Protein AF-A0AAD9U378-F1 (afdb_monomer)

Structure (mmCIF, N/CA/C/O backbone):
data_AF-A0AAD9U378-F1
#
_entry.id   AF-A0AAD9U378-F1
#
loop_
_atom_site.group_PDB
_atom_site.id
_atom_site.type_symbol
_atom_site.label_atom_id
_atom_site.label_alt_id
_atom_site.label_comp_id
_atom_site.label_asym_id
_atom_site.label_entity_id
_atom_site.label_seq_id
_atom_site.pdbx_PDB_ins_code
_atom_site.Ca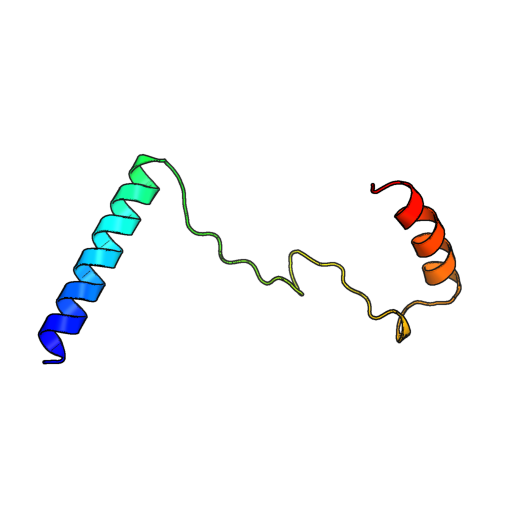rtn_x
_atom_site.Cartn_y
_atom_site.Cartn_z
_atom_site.occupancy
_atom_site.B_iso_or_equiv
_atom_site.auth_seq_id
_atom_site.auth_comp_id
_atom_site.auth_asym_id
_atom_site.auth_atom_id
_atom_site.pdbx_PDB_model_num
ATOM 1 N N . GLY A 1 1 ? 23.307 -12.024 -13.368 1.00 62.53 1 GLY A N 1
ATOM 2 C CA . GLY A 1 1 ? 22.060 -12.456 -12.710 1.00 62.53 1 GLY A CA 1
ATOM 3 C C . GLY A 1 1 ? 21.415 -11.333 -11.920 1.00 62.53 1 GLY A C 1
ATOM 4 O O . GLY A 1 1 ? 20.484 -10.726 -12.417 1.00 62.53 1 GLY A O 1
ATOM 5 N N . LEU A 1 2 ? 21.935 -11.014 -10.729 1.00 71.94 2 LEU A N 1
ATOM 6 C CA . LEU A 1 2 ? 21.306 -10.098 -9.755 1.00 71.94 2 LEU A CA 1
ATOM 7 C C . LEU A 1 2 ? 21.114 -8.635 -10.207 1.00 71.94 2 LEU A C 1
ATOM 9 O O . LEU A 1 2 ? 20.118 -8.022 -9.848 1.00 71.94 2 LEU A O 1
ATOM 13 N N . ARG A 1 3 ? 22.028 -8.069 -11.009 1.00 74.56 3 ARG A N 1
ATOM 14 C CA . ARG A 1 3 ? 21.899 -6.675 -11.488 1.00 74.56 3 ARG A CA 1
ATOM 15 C C . ARG A 1 3 ? 20.696 -6.480 -12.417 1.00 74.56 3 ARG A C 1
ATOM 17 O O . ARG A 1 3 ? 19.919 -5.564 -12.202 1.00 74.56 3 ARG A O 1
ATOM 24 N N . LEU A 1 4 ? 20.488 -7.414 -13.350 1.00 77.50 4 LEU A N 1
ATOM 25 C CA . LEU A 1 4 ? 19.330 -7.403 -14.253 1.00 77.50 4 LEU A CA 1
ATOM 26 C C . LEU A 1 4 ? 18.005 -7.504 -13.482 1.00 77.50 4 LEU A C 1
ATOM 28 O O . LEU A 1 4 ? 17.032 -6.860 -13.854 1.00 77.50 4 LEU A O 1
ATOM 32 N N . ALA A 1 5 ? 17.977 -8.265 -12.382 1.00 83.19 5 ALA A N 1
ATOM 33 C CA . ALA A 1 5 ? 16.802 -8.355 -11.516 1.00 83.19 5 ALA A CA 1
ATOM 34 C C . ALA A 1 5 ? 16.504 -7.028 -10.793 1.00 83.19 5 ALA A C 1
ATOM 36 O O . ALA A 1 5 ? 15.347 -6.640 -10.676 1.00 83.19 5 ALA A O 1
ATOM 37 N N . ASN A 1 6 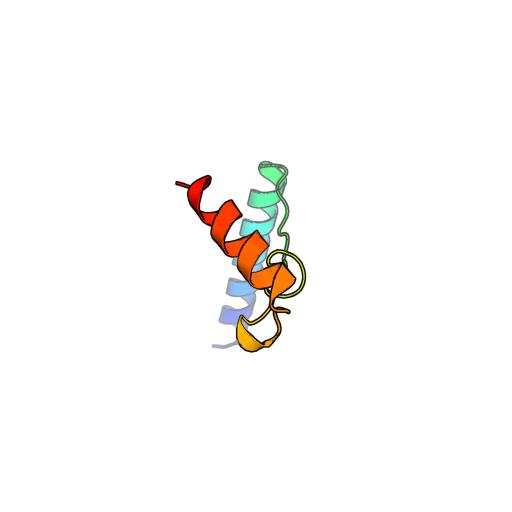? 17.531 -6.296 -10.355 1.00 90.44 6 ASN A N 1
ATOM 38 C CA . ASN A 1 6 ? 17.342 -4.979 -9.741 1.00 90.44 6 ASN A CA 1
ATOM 39 C C . ASN A 1 6 ? 16.839 -3.937 -10.748 1.00 90.44 6 ASN A C 1
ATOM 41 O O . ASN A 1 6 ? 15.934 -3.168 -10.425 1.00 90.44 6 ASN A O 1
ATOM 45 N N . ASP A 1 7 ? 17.381 -3.939 -11.965 1.00 91.50 7 ASP A N 1
ATOM 46 C CA . ASP A 1 7 ? 16.947 -3.027 -13.029 1.00 91.50 7 ASP A CA 1
ATOM 47 C C . ASP A 1 7 ? 15.482 -3.288 -13.422 1.00 91.50 7 ASP A C 1
ATOM 49 O O . ASP A 1 7 ? 14.707 -2.353 -13.644 1.00 91.50 7 ASP A O 1
ATOM 53 N N . GLU A 1 8 ? 15.073 -4.560 -13.430 1.00 92.44 8 GLU A N 1
ATOM 54 C CA . GLU A 1 8 ? 13.684 -4.978 -13.627 1.00 92.44 8 GLU A CA 1
ATOM 55 C C . GLU A 1 8 ? 12.760 -4.438 -12.526 1.00 92.44 8 GLU A C 1
ATOM 57 O O . GLU A 1 8 ? 11.731 -3.824 -12.819 1.00 92.44 8 GLU A O 1
ATOM 62 N N . ILE A 1 9 ? 13.158 -4.598 -11.260 1.00 93.00 9 ILE A N 1
ATOM 63 C CA . ILE A 1 9 ? 12.408 -4.100 -10.099 1.00 93.00 9 ILE A CA 1
ATOM 64 C C . ILE A 1 9 ? 12.245 -2.579 -10.174 1.00 93.00 9 ILE A C 1
ATOM 66 O O . ILE A 1 9 ? 11.152 -2.058 -9.947 1.00 93.00 9 ILE A O 1
ATOM 70 N N . VAL A 1 10 ? 13.308 -1.849 -10.521 1.00 93.88 10 VAL A N 1
ATOM 71 C CA . VAL A 1 10 ? 13.258 -0.387 -10.664 1.00 93.88 10 VAL A CA 1
ATOM 72 C C . VAL A 1 10 ? 12.311 0.017 -11.796 1.00 93.88 10 VAL A C 1
ATOM 74 O O . VAL A 1 10 ? 11.505 0.935 -11.625 1.00 93.88 10 VAL A O 1
ATOM 77 N N . ARG A 1 11 ? 12.353 -0.677 -12.942 1.00 95.56 11 ARG A N 1
ATOM 78 C CA . ARG A 1 11 ? 11.466 -0.384 -14.076 1.00 95.56 11 ARG A CA 1
ATOM 79 C C . ARG A 1 11 ? 9.994 -0.609 -13.732 1.00 95.56 11 ARG A C 1
ATOM 81 O O . ARG A 1 11 ? 9.165 0.243 -14.070 1.00 95.56 11 ARG A O 1
ATOM 88 N N . LEU A 1 12 ? 9.677 -1.711 -13.052 1.00 94.19 12 LEU A N 1
ATOM 89 C CA . LEU A 1 12 ? 8.317 -2.023 -12.604 1.00 94.19 12 LEU A CA 1
ATOM 90 C C . LEU A 1 12 ? 7.807 -0.956 -11.631 1.00 94.19 12 LEU A C 1
ATOM 92 O O . LEU A 1 12 ? 6.796 -0.314 -11.912 1.00 94.19 12 LEU A O 1
ATOM 96 N N . ARG A 1 13 ? 8.575 -0.644 -10.577 1.00 92.38 13 ARG A N 1
ATOM 97 C CA . ARG A 1 13 ? 8.205 0.392 -9.593 1.00 92.38 13 ARG A CA 1
ATOM 98 C C . ARG A 1 13 ? 7.946 1.753 -10.241 1.00 92.38 13 ARG A C 1
ATOM 100 O O . ARG A 1 13 ? 6.967 2.417 -9.909 1.00 92.38 13 ARG A O 1
ATOM 107 N N . ASN A 1 14 ? 8.792 2.160 -11.187 1.00 92.75 14 ASN A N 1
ATOM 108 C CA . ASN A 1 14 ? 8.627 3.428 -11.898 1.00 92.75 14 ASN A CA 1
ATOM 109 C C . ASN A 1 14 ? 7.364 3.453 -12.766 1.00 92.75 14 ASN A C 1
ATOM 111 O O . ASN A 1 14 ? 6.690 4.482 -12.855 1.00 92.75 14 ASN A O 1
ATOM 115 N N . THR A 1 15 ? 7.049 2.336 -13.417 1.00 94.38 15 THR A N 1
ATOM 116 C CA . THR A 1 15 ? 5.839 2.200 -14.236 1.00 94.38 15 THR A CA 1
ATOM 117 C C . THR A 1 15 ? 4.587 2.283 -13.366 1.00 94.38 15 THR A C 1
ATOM 119 O O . THR A 1 15 ? 3.677 3.059 -13.670 1.00 94.38 15 THR A O 1
ATOM 122 N N . ASP A 1 16 ? 4.577 1.568 -12.244 1.00 91.81 16 ASP A N 1
ATOM 123 C CA . ASP A 1 16 ? 3.453 1.542 -11.310 1.00 91.81 16 ASP A CA 1
ATOM 124 C C . ASP A 1 16 ? 3.202 2.913 -10.679 1.00 91.81 16 ASP A C 1
ATOM 126 O O . ASP A 1 16 ? 2.070 3.399 -10.684 1.00 91.81 16 ASP A O 1
ATOM 130 N N . MET A 1 17 ? 4.257 3.605 -10.230 1.00 90.62 17 MET A N 1
ATOM 131 C CA . MET A 1 17 ? 4.138 4.963 -9.686 1.00 90.62 17 MET A CA 1
ATOM 132 C C . MET A 1 17 ? 3.586 5.956 -10.715 1.00 90.62 17 MET A C 1
ATOM 134 O O . MET A 1 17 ? 2.686 6.735 -10.396 1.00 90.62 17 MET A O 1
ATOM 138 N N . LYS A 1 18 ? 4.064 5.916 -11.967 1.00 93.38 18 LYS A N 1
ATOM 139 C CA . LYS A 1 18 ? 3.538 6.777 -13.043 1.00 93.38 18 LYS A CA 1
ATOM 140 C C . LYS A 1 18 ? 2.062 6.501 -13.319 1.00 93.38 18 LYS A C 1
ATOM 142 O O . LYS A 1 18 ? 1.285 7.438 -13.505 1.00 93.38 18 LYS A O 1
ATOM 147 N N . ASN A 1 19 ? 1.663 5.231 -13.327 1.00 92.38 19 ASN A N 1
ATOM 148 C CA . ASN A 1 19 ? 0.267 4.845 -13.495 1.00 92.38 19 ASN A CA 1
ATOM 149 C C . ASN A 1 19 ? -0.596 5.349 -12.335 1.00 92.38 19 ASN A C 1
ATOM 151 O O . ASN A 1 19 ? -1.677 5.884 -12.573 1.00 92.38 19 ASN A O 1
ATOM 155 N N . LEU A 1 20 ? -0.131 5.226 -11.096 1.00 90.75 20 LEU A N 1
ATOM 156 C CA . LEU A 1 20 ? -0.874 5.658 -9.917 1.00 90.75 20 LEU A CA 1
ATOM 157 C C . LEU A 1 20 ? -1.108 7.178 -9.918 1.00 90.75 20 LEU A C 1
ATOM 159 O O . LEU A 1 20 ? -2.245 7.632 -9.761 1.00 90.75 20 LEU A O 1
ATOM 163 N N . LEU A 1 21 ? -0.060 7.950 -10.225 1.00 91.50 21 LEU A N 1
ATOM 164 C CA . LEU A 1 21 ? -0.131 9.408 -10.343 1.00 91.50 21 LEU A CA 1
ATOM 165 C C . LEU A 1 21 ? -1.034 9.863 -11.496 1.00 91.50 21 LEU A C 1
ATOM 167 O O . LEU A 1 21 ? -1.773 10.833 -11.335 1.00 91.50 21 LEU A O 1
ATOM 171 N N . ARG A 1 22 ? -1.055 9.143 -12.631 1.00 94.06 22 ARG A N 1
ATOM 172 C CA . ARG A 1 22 ? -1.982 9.432 -13.744 1.00 94.06 22 ARG A CA 1
ATOM 173 C C . ARG A 1 22 ? -3.445 9.378 -13.300 1.00 94.06 22 ARG A C 1
ATOM 175 O O . ARG A 1 22 ? -4.256 10.173 -13.763 1.00 94.06 22 ARG A O 1
ATOM 182 N N . HIS A 1 23 ? -3.774 8.471 -12.385 1.00 92.50 23 HIS A N 1
ATOM 183 C CA . HIS A 1 23 ? -5.120 8.348 -11.825 1.00 92.50 23 HIS A CA 1
ATOM 184 C C . HIS A 1 23 ? -5.325 9.189 -10.555 1.00 92.50 23 HIS A C 1
ATOM 186 O O . HIS A 1 23 ? -6.354 9.035 -9.903 1.00 92.50 23 HIS A O 1
ATOM 192 N N . LYS A 1 24 ? -4.365 10.056 -10.192 1.00 90.12 24 LYS A N 1
ATOM 193 C CA . LYS A 1 24 ? -4.363 10.851 -8.950 1.00 90.12 24 LYS A CA 1
ATOM 194 C C . LYS A 1 24 ? -4.545 9.996 -7.686 1.00 90.12 24 LYS A C 1
ATOM 196 O O . LYS A 1 24 ? -5.157 10.436 -6.718 1.00 90.12 24 LYS A O 1
ATOM 201 N N . LYS A 1 25 ? -4.040 8.761 -7.705 1.00 89.19 25 LYS A N 1
ATOM 202 C CA . LYS A 1 25 ? -4.061 7.838 -6.564 1.00 89.19 25 LYS A CA 1
ATOM 203 C C . LYS A 1 25 ? -2.698 7.838 -5.867 1.00 89.19 25 LYS A C 1
ATOM 205 O O . LYS A 1 25 ? -1.692 8.233 -6.456 1.00 89.19 25 LYS A O 1
ATOM 210 N N . LEU A 1 26 ? -2.672 7.375 -4.621 1.00 87.69 26 LEU A N 1
ATOM 211 C CA . LEU A 1 26 ? -1.467 7.152 -3.819 1.00 87.69 26 LEU A CA 1
ATOM 212 C C . LEU A 1 26 ? -1.598 5.817 -3.075 1.00 87.69 26 LEU A C 1
ATOM 214 O O . LEU A 1 26 ? -2.711 5.329 -2.877 1.00 87.69 26 LEU A O 1
ATOM 218 N N . TYR A 1 27 ? -0.468 5.225 -2.684 1.00 85.44 27 TYR A N 1
ATOM 219 C CA . TYR A 1 27 ? -0.470 4.065 -1.797 1.00 85.44 27 TYR A CA 1
ATOM 220 C C . TYR A 1 27 ? -0.634 4.546 -0.364 1.00 85.44 27 TYR A C 1
ATOM 222 O O . TYR A 1 27 ? 0.158 5.354 0.117 1.00 85.44 27 TYR A O 1
ATOM 230 N N . LEU A 1 28 ? -1.656 4.030 0.304 1.00 83.81 28 LEU A N 1
ATOM 231 C CA . LEU A 1 28 ? -1.865 4.209 1.727 1.00 83.81 28 LEU A CA 1
ATOM 232 C C . LEU A 1 28 ? -1.641 2.848 2.382 1.00 83.81 28 LEU A C 1
ATOM 234 O O . LEU A 1 28 ? -2.353 1.893 2.079 1.00 83.81 28 LEU A O 1
ATOM 238 N N . VAL A 1 29 ? -0.616 2.756 3.223 1.00 82.56 29 VAL A N 1
ATOM 239 C CA . VAL A 1 29 ? -0.345 1.567 4.035 1.00 82.56 29 VAL A CA 1
ATOM 240 C C . VAL A 1 29 ? -0.977 1.825 5.394 1.00 82.56 29 VAL A C 1
ATOM 242 O O . VAL A 1 29 ? -0.649 2.825 6.028 1.00 82.56 29 VAL 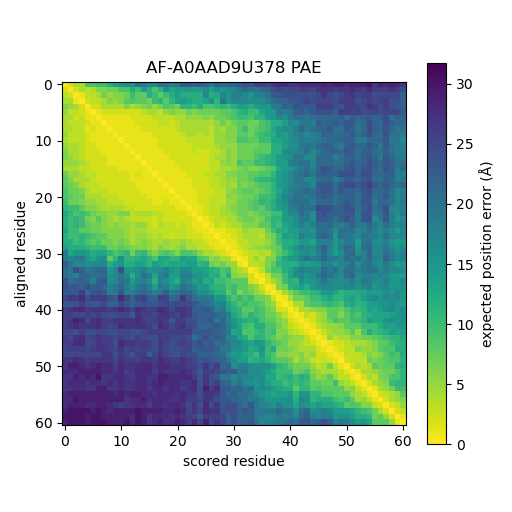A O 1
ATOM 245 N N . LEU A 1 30 ? -1.920 0.975 5.794 1.00 77.81 30 LEU A N 1
ATOM 246 C CA . LEU A 1 30 ? -2.638 1.095 7.060 1.00 77.81 30 LEU A CA 1
ATOM 247 C C . LEU A 1 30 ? -2.399 -0.147 7.904 1.00 77.81 30 LEU A C 1
ATOM 249 O O . LEU A 1 30 ? -2.502 -1.266 7.398 1.00 77.81 30 LEU A O 1
ATOM 253 N N . ASP A 1 31 ? -2.152 0.071 9.191 1.00 79.62 31 ASP A N 1
ATOM 254 C CA . ASP A 1 31 ? -2.109 -1.002 10.175 1.00 79.62 31 ASP A CA 1
ATOM 255 C C . ASP A 1 31 ? -3.538 -1.448 10.501 1.00 79.62 31 ASP A C 1
ATOM 257 O O . ASP A 1 31 ? -4.373 -0.645 10.931 1.00 79.62 31 ASP A O 1
ATOM 261 N N . LEU A 1 32 ? -3.832 -2.732 10.283 1.00 67.44 32 LEU A N 1
ATOM 262 C CA . LEU A 1 32 ? -5.180 -3.284 10.452 1.00 67.44 32 LEU A CA 1
ATOM 263 C C . LEU A 1 32 ? -5.643 -3.217 11.913 1.00 67.44 32 LEU A C 1
ATOM 265 O O . LEU A 1 32 ? -6.690 -2.635 12.187 1.00 67.44 32 LEU A O 1
ATOM 269 N N . ASP A 1 33 ? -4.843 -3.736 12.844 1.00 66.38 33 ASP A N 1
ATOM 270 C CA . ASP A 1 33 ? -5.222 -3.852 14.259 1.00 66.38 33 ASP A CA 1
ATOM 271 C C . ASP A 1 33 ? -5.185 -2.515 15.010 1.00 66.38 33 ASP A C 1
ATOM 273 O O . ASP A 1 33 ? -5.895 -2.330 15.993 1.00 66.38 33 ASP A O 1
ATOM 277 N N . HIS A 1 34 ? -4.347 -1.575 14.559 1.00 58.72 34 HIS A N 1
ATOM 278 C CA . HIS A 1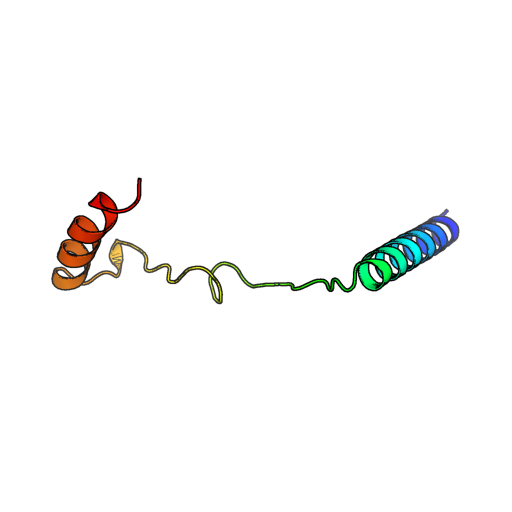 34 ? -4.113 -0.311 15.264 1.00 58.72 34 HIS A CA 1
ATOM 279 C C . HIS A 1 34 ? -4.837 0.893 14.648 1.00 58.72 34 HIS A C 1
ATOM 281 O O . HIS A 1 34 ? -4.990 1.905 15.328 1.00 58.72 34 HIS A O 1
ATOM 287 N N . THR A 1 35 ? -5.282 0.812 13.385 1.00 58.72 35 THR A N 1
ATOM 288 C CA . THR A 1 35 ? -5.944 1.936 12.689 1.00 58.72 35 THR A CA 1
ATOM 289 C C . THR A 1 35 ? -7.368 1.618 12.233 1.00 58.72 35 THR A C 1
ATOM 291 O O . THR A 1 35 ? -8.217 2.506 12.254 1.00 58.72 35 THR A O 1
ATOM 294 N N . LEU A 1 36 ? -7.648 0.386 11.794 1.00 56.25 36 LEU A N 1
ATOM 295 C CA . LEU A 1 36 ? -8.920 0.055 11.133 1.00 56.25 36 LEU A CA 1
ATOM 296 C C . LEU A 1 36 ? -9.864 -0.792 11.987 1.00 56.25 36 LEU A C 1
ATOM 298 O O . LEU A 1 36 ? -11.080 -0.680 11.839 1.00 56.25 36 LEU A O 1
ATOM 302 N N . LEU A 1 37 ? -9.329 -1.617 12.882 1.00 57.62 37 LEU A N 1
ATOM 303 C CA . LEU A 1 37 ? -10.114 -2.463 13.767 1.00 57.62 37 LEU A CA 1
ATOM 304 C C . LEU A 1 37 ? -10.011 -1.930 15.197 1.00 57.62 37 LEU A C 1
ATOM 306 O O . LEU A 1 37 ? -8.976 -2.070 15.837 1.00 57.62 37 LEU A O 1
ATOM 310 N N . ASN A 1 38 ? -11.103 -1.382 15.741 1.00 55.62 38 ASN A N 1
ATOM 311 C CA . ASN A 1 38 ? -11.263 -1.341 17.196 1.00 55.62 38 ASN A CA 1
ATOM 312 C C . ASN A 1 38 ? -11.610 -2.765 17.649 1.00 55.62 38 ASN A C 1
ATOM 314 O O . ASN A 1 38 ? -12.777 -3.120 17.816 1.00 55.62 38 ASN A O 1
ATOM 318 N N . SER A 1 39 ? -10.589 -3.620 17.679 1.00 57.28 39 SER A N 1
ATOM 319 C CA . SER A 1 39 ? -10.725 -5.009 18.090 1.00 57.28 39 SER A CA 1
ATOM 320 C C . SER A 1 39 ? -10.374 -5.126 19.568 1.00 57.28 39 SER A C 1
ATOM 322 O O . SER A 1 39 ? -9.224 -4.987 19.975 1.00 57.28 39 SER A O 1
ATOM 324 N N . THR A 1 40 ? -11.388 -5.389 20.384 1.00 62.59 40 THR A N 1
ATOM 325 C CA . THR A 1 40 ? -11.204 -5.854 21.759 1.00 62.59 40 THR A CA 1
ATOM 326 C C . THR A 1 40 ? -11.442 -7.357 21.755 1.00 62.59 40 THR A C 1
ATOM 328 O O . THR A 1 40 ? -12.449 -7.830 21.228 1.00 62.59 40 THR A O 1
ATOM 331 N N . LEU A 1 41 ? -10.505 -8.135 22.304 1.00 62.88 41 LEU A N 1
ATOM 332 C CA . LEU A 1 41 ? -10.726 -9.566 22.525 1.00 62.88 41 LEU A CA 1
ATOM 333 C C . LEU A 1 41 ? -11.972 -9.738 23.401 1.00 62.88 41 LEU A C 1
ATOM 335 O O . LEU A 1 41 ? -12.100 -9.046 24.404 1.00 62.88 41 LEU A O 1
ATOM 339 N N . LEU A 1 42 ? -12.851 -10.687 23.066 1.00 62.38 42 LEU A N 1
ATOM 340 C CA . LEU A 1 42 ? -14.077 -10.961 23.833 1.00 62.38 42 LEU A CA 1
ATOM 341 C C . LEU A 1 42 ? -13.792 -11.186 25.332 1.00 62.38 42 LEU A C 1
ATOM 343 O O . LEU A 1 42 ? -14.561 -10.753 26.177 1.00 62.38 42 LEU A O 1
ATOM 347 N N . ALA A 1 43 ? -12.637 -11.773 25.666 1.00 63.47 43 ALA A N 1
ATOM 348 C CA . ALA A 1 43 ? -12.180 -11.979 27.044 1.00 63.47 43 ALA A CA 1
ATOM 349 C C . ALA A 1 43 ? -11.792 -10.691 27.806 1.00 63.47 43 ALA A C 1
ATOM 351 O O . ALA A 1 43 ? -11.575 -10.743 29.013 1.00 63.47 43 ALA A O 1
ATOM 352 N N . HIS A 1 44 ? -11.654 -9.560 27.113 1.00 63.38 44 HIS A N 1
ATOM 353 C CA . HIS A 1 44 ? -11.334 -8.248 27.682 1.00 63.38 44 HIS A CA 1
ATOM 354 C C . HIS A 1 44 ? -12.534 -7.293 27.687 1.00 63.38 44 HIS A C 1
ATOM 356 O O . HIS A 1 44 ? -12.379 -6.153 28.118 1.00 63.38 44 HIS A O 1
ATOM 362 N N . LEU A 1 45 ? -13.703 -7.733 27.211 1.00 67.88 45 LEU A N 1
ATOM 363 C CA . LEU A 1 45 ? -14.935 -6.971 27.371 1.00 67.88 45 LEU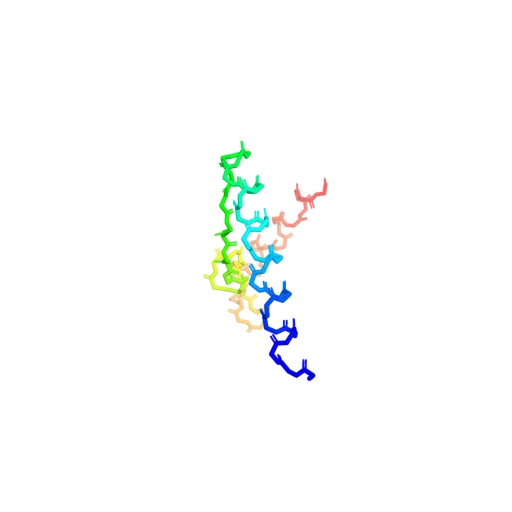 A CA 1
ATOM 364 C C . LEU A 1 45 ? -15.417 -7.107 28.812 1.00 67.88 45 LEU A C 1
ATOM 366 O O . LEU A 1 45 ? -15.440 -8.199 29.382 1.00 67.88 45 LEU A O 1
ATOM 370 N N . THR A 1 46 ? -15.813 -5.988 29.404 1.00 73.38 46 THR A N 1
ATOM 371 C CA . THR A 1 46 ? -16.585 -6.020 30.645 1.00 73.38 46 THR A CA 1
ATOM 372 C C . THR A 1 46 ? -17.988 -6.589 30.377 1.00 73.38 46 THR A C 1
ATOM 374 O O . THR A 1 46 ? -18.475 -6.510 29.242 1.00 73.38 46 THR A O 1
ATOM 377 N N . PRO A 1 47 ? -18.672 -7.159 31.388 1.00 69.94 47 PRO A N 1
ATOM 378 C CA . PRO A 1 47 ? -20.029 -7.690 31.221 1.00 69.94 47 PRO A CA 1
ATOM 379 C C . PRO A 1 47 ? -21.015 -6.676 30.615 1.00 69.94 47 PRO A C 1
ATOM 381 O O . PRO A 1 47 ? -21.894 -7.037 29.834 1.00 69.94 47 PRO A O 1
ATOM 384 N N . GLU A 1 48 ? -20.858 -5.391 30.931 1.00 70.69 48 GLU A N 1
ATOM 385 C CA . GLU A 1 48 ? -21.662 -4.296 30.388 1.00 70.69 48 GLU A CA 1
ATOM 386 C C . GLU A 1 48 ? -21.407 -4.064 28.886 1.00 70.69 48 GLU A C 1
ATOM 388 O O . GLU A 1 48 ? -22.342 -3.804 28.122 1.00 70.69 48 GLU A O 1
ATOM 393 N N . GLU A 1 49 ? -20.155 -4.191 28.444 1.00 67.44 49 GLU A N 1
ATOM 394 C CA . GLU A 1 49 ? -19.754 -4.035 27.041 1.00 67.44 49 GLU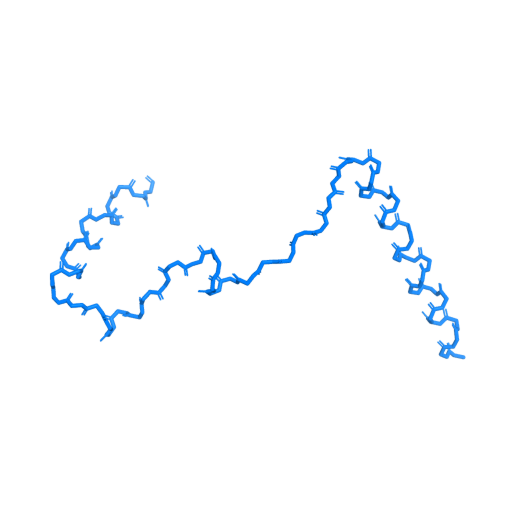 A CA 1
ATOM 395 C C . GLU A 1 49 ? -20.176 -5.240 2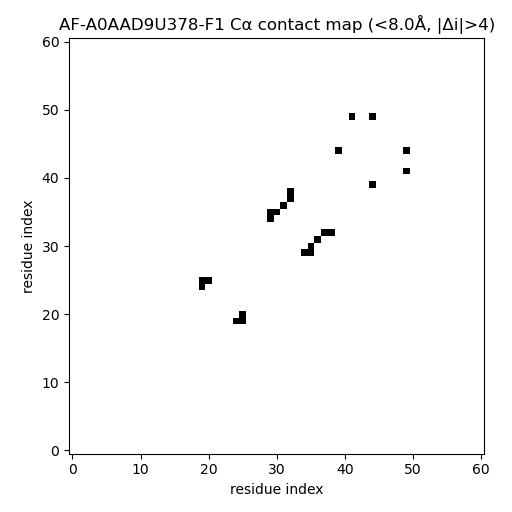6.180 1.00 67.44 49 GLU A C 1
ATOM 397 O O . GLU A 1 49 ? -20.575 -5.060 25.027 1.00 67.44 49 GLU A O 1
ATOM 402 N N . GLU A 1 50 ? -20.179 -6.456 26.737 1.00 65.75 50 GLU A N 1
ATOM 403 C CA . GLU A 1 50 ? -20.641 -7.680 26.059 1.00 65.75 50 GLU A CA 1
ATOM 404 C C . GLU A 1 50 ? -22.140 -7.619 25.700 1.00 65.75 50 GLU A C 1
ATOM 406 O O . GLU A 1 50 ? -22.560 -7.988 24.592 1.00 65.75 50 GLU A O 1
ATOM 411 N N . VAL A 1 51 ? -22.959 -7.082 26.609 1.00 64.88 51 VAL A N 1
ATOM 412 C CA . VAL A 1 51 ? -24.405 -6.893 26.401 1.00 64.88 51 VAL A CA 1
ATOM 413 C C . VAL A 1 51 ? -24.682 -5.828 25.329 1.00 64.88 51 VAL A C 1
ATOM 415 O O . VAL A 1 51 ? -25.568 -6.006 24.481 1.00 64.88 51 VAL A O 1
ATOM 418 N N . GLY A 1 52 ? -23.905 -4.740 25.323 1.00 65.75 52 GLY A N 1
ATOM 419 C CA . GLY A 1 52 ? -23.993 -3.682 24.312 1.00 65.75 52 GLY A CA 1
ATOM 420 C C . GLY A 1 52 ? -23.604 -4.167 22.913 1.00 65.75 52 GLY A C 1
ATOM 421 O O . GLY A 1 52 ? -24.310 -3.889 21.939 1.00 65.75 52 GLY A O 1
ATOM 422 N N . ALA A 1 53 ? -22.535 -4.959 22.818 1.00 64.56 53 ALA A N 1
ATOM 423 C CA . ALA A 1 53 ? -22.057 -5.524 21.561 1.00 64.56 53 ALA A CA 1
ATOM 424 C C . ALA A 1 53 ? -23.074 -6.511 20.958 1.00 64.56 53 ALA A C 1
ATOM 426 O O . ALA A 1 53 ? -23.438 -6.386 19.787 1.00 64.56 53 ALA A O 1
ATOM 427 N N . SER A 1 54 ? -23.630 -7.417 21.773 1.00 61.72 54 SER A N 1
ATOM 428 C CA . SER A 1 54 ? -24.647 -8.396 21.345 1.00 61.72 54 SER A CA 1
ATOM 429 C C . SER A 1 54 ? -25.901 -7.752 20.735 1.00 61.72 54 SER A C 1
ATOM 431 O O . SER A 1 54 ? -26.530 -8.319 19.840 1.00 61.72 54 SER A O 1
ATOM 433 N N . SER A 1 55 ? -26.252 -6.541 21.175 1.00 59.56 55 SER A N 1
ATOM 434 C CA . SER A 1 55 ? -27.387 -5.784 20.633 1.00 59.56 55 SER A CA 1
ATOM 435 C C . SER A 1 55 ? -27.061 -5.056 19.319 1.00 59.56 55 SER A C 1
ATOM 437 O O . SER A 1 55 ? -27.963 -4.838 18.508 1.00 59.56 55 SER A O 1
ATOM 439 N N . LEU A 1 56 ? -25.788 -4.714 19.078 1.00 57.12 56 LEU A N 1
ATOM 440 C CA . LEU A 1 56 ? -25.324 -3.993 17.886 1.00 57.12 56 LEU A CA 1
ATOM 441 C C . LEU A 1 56 ? -25.142 -4.909 16.661 1.00 57.12 56 LEU A C 1
ATOM 443 O O . LEU A 1 56 ? -25.442 -4.504 15.537 1.00 57.12 56 LEU A O 1
ATOM 447 N N . TYR A 1 57 ? -24.723 -6.165 16.863 1.00 54.59 57 TYR A N 1
ATOM 448 C CA . TYR A 1 57 ? -24.498 -7.129 15.771 1.00 54.59 57 TYR A CA 1
ATOM 449 C C . TYR A 1 57 ? -25.770 -7.553 15.024 1.00 54.59 57 TYR A C 1
ATOM 451 O O . TYR A 1 57 ? -25.686 -8.145 13.952 1.00 54.59 57 TYR A O 1
ATOM 459 N N . ARG A 1 58 ? -26.961 -7.228 15.541 1.00 51.00 58 ARG A N 1
ATOM 460 C CA . ARG A 1 58 ? -28.235 -7.551 14.880 1.00 51.00 58 ARG A CA 1
ATOM 461 C C . ARG A 1 58 ? -28.636 -6.555 13.782 1.00 51.00 58 ARG A C 1
ATOM 463 O O . ARG A 1 58 ? -29.594 -6.821 13.066 1.00 51.00 58 ARG A O 1
ATOM 470 N N . VAL A 1 59 ? -27.950 -5.413 13.668 1.00 42.25 59 VAL A N 1
ATOM 471 C CA . VAL A 1 59 ? -28.272 -4.338 12.703 1.00 42.25 59 VAL A CA 1
ATOM 472 C C . VAL A 1 59 ? -27.319 -4.331 11.497 1.00 42.25 59 VAL A C 1
ATOM 474 O O . VAL A 1 59 ? -27.550 -3.607 10.536 1.00 42.25 59 VAL A O 1
ATOM 477 N N . VAL A 1 60 ? -26.278 -5.168 11.499 1.00 43.41 60 VAL A N 1
ATOM 478 C CA . VAL A 1 60 ? -25.297 -5.244 10.407 1.00 43.41 60 VAL A CA 1
ATOM 479 C C . VAL A 1 60 ? -25.393 -6.603 9.705 1.00 43.41 60 VAL A C 1
ATOM 481 O O . VAL A 1 60 ? -24.522 -7.450 9.876 1.00 43.41 60 VAL A O 1
ATOM 484 N N . ILE A 1 61 ? -26.471 -6.811 8.938 1.00 47.25 61 ILE A N 1
ATOM 485 C CA . ILE A 1 61 ? -26.516 -7.688 7.749 1.00 47.25 61 ILE A CA 1
ATOM 486 C C . ILE A 1 61 ? -27.345 -6.975 6.683 1.00 47.25 61 ILE A C 1
ATOM 488 O O . ILE A 1 61 ? -28.470 -6.544 7.022 1.00 47.25 61 ILE A O 1
#

Mean predicted aligned error: 13.99 Å

pLDDT: mean 74.32, std 15.44, range [42.25, 95.56]

Radius of gyration: 22.18 Å; Cα contacts (8 Å, |Δi|>4): 12; ch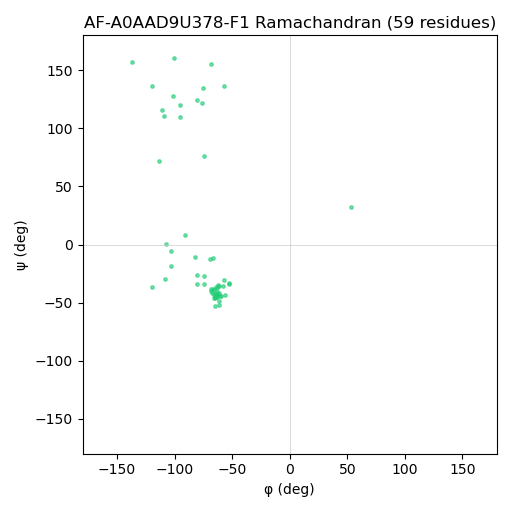ains: 1; bounding box: 50×23×46 Å

InterPro domains:
  IPR023214 HAD superfamily [G3DSA:3.40.50.1000] (8-59)
  IPR036412 HAD-like superfamily [SSF56784] (16-47)
  IPR039189 CTD phosphatase Fcp1 [PTHR23081] (1-50)

Organism: NCBI:txid168575

Secondary structure (DSSP, 8-state):
-HHHHHHHHHHHHHHHHHHHHHTT-------IIIII-----GGGS-HHHHHHHHHHTTS--

Foldseek 3Di:
DVVVVVVVVVVVVVVVVVVCVVVVHDDDDDDCPPGPDPDDDPVRDDPVRNVVVVVVVVVPD

Solvent-accessible surface area (backbone atoms only — not comparable to full-atom values): 3967 Å² total; per-residue (Å²): 115,70,66,63,53,50,54,49,52,52,52,50,53,53,51,52,52,54,54,34,53,75,70,74,50,79,91,80,88,76,55,57,75,84,73,72,38,95,74,72,58,76,92,73,49,51,76,70,52,50,57,55,50,66,63,54,64,75,74,72,126

Sequence (61 aa):
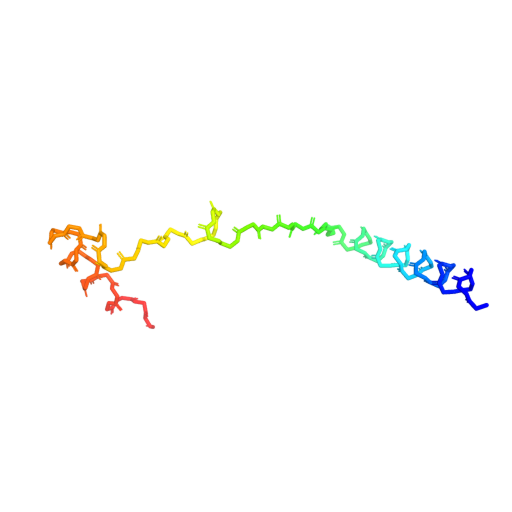GLRLANDEIVRLRNTDMKNLLRHKKLYLVLDLDHTLLNSTLLAHLTPEEEVGASSLYRVVI